Protein AF-A0A165QW83-F1 (afdb_monomer_lite)

Foldseek 3Di:
DDDDDDDPPPPPDPDDVVNVVVVVVCVVVPVDDPVNVVCCVVPHDPVVVVVVVVVVVVVVVVVVVVVVVVVVVVVD

Radius of gyration: 22.78 Å; chains: 1; bounding box: 39×28×80 Å

Sequence (76 aa):
MTEQPDDTSGEKESLKPWQVVSSVFAAGLGVQSSKNRERDFQQGRAGTFIAAGIIFTLLFIAVMIAIVQLVLKGAG

pLDDT: mean 78.63, std 13.49, range [52.38, 97.25]

Secondary structure (DSSP, 8-state):
------------PPPPHHHHHHHHHHHHTT---HHHHHHHHHHS-HHHHHHHHHHHHHHHHHHHHHHHHHHHHH--

Structure (mmCIF, N/CA/C/O backbone):
data_AF-A0A165QW83-F1
#
_entry.id   AF-A0A165QW83-F1
#
loop_
_atom_site.group_PDB
_atom_site.id
_atom_site.type_symbol
_atom_site.label_atom_id
_atom_site.label_alt_id
_atom_site.label_comp_id
_atom_site.label_asym_id
_atom_site.label_entity_id
_atom_site.label_seq_id
_atom_site.pdbx_PDB_ins_code
_atom_site.Cartn_x
_atom_site.Cartn_y
_atom_site.Cartn_z
_atom_site.occupancy
_atom_site.B_iso_or_equiv
_atom_site.auth_seq_id
_atom_site.auth_comp_id
_atom_site.auth_asym_id
_atom_site.auth_atom_id
_atom_site.pdbx_PDB_model_num
ATOM 1 N N . MET A 1 1 ? 0.493 18.868 56.171 1.00 63.00 1 MET A N 1
ATOM 2 C CA . MET A 1 1 ? 1.414 18.072 55.340 1.00 63.00 1 MET A CA 1
ATOM 3 C C . MET A 1 1 ? 0.589 16.978 54.682 1.00 63.00 1 MET A C 1
ATOM 5 O O . MET A 1 1 ? 0.378 15.976 55.340 1.00 63.00 1 MET A O 1
ATOM 9 N N . THR A 1 2 ? 0.064 17.222 53.476 1.00 54.31 2 THR A N 1
ATOM 10 C CA . THR A 1 2 ? -0.305 16.211 52.460 1.00 54.31 2 THR A CA 1
ATOM 11 C C . THR A 1 2 ? -0.793 16.927 51.195 1.00 54.31 2 THR A C 1
ATOM 13 O O . THR A 1 2 ? -1.783 17.649 51.242 1.00 54.31 2 THR A O 1
ATOM 16 N N . GLU A 1 3 ? -0.032 16.697 50.123 1.00 54.94 3 GLU A N 1
ATOM 17 C CA . GLU A 1 3 ? -0.394 16.692 48.697 1.00 54.94 3 GLU A CA 1
ATOM 18 C C . GLU A 1 3 ? -0.840 18.006 48.029 1.00 54.94 3 GLU A C 1
ATOM 20 O O . GLU A 1 3 ? -1.979 18.455 48.111 1.00 54.94 3 GLU A O 1
ATOM 25 N N . GLN A 1 4 ? 0.114 18.580 47.291 1.00 60.22 4 GLN A N 1
ATOM 26 C CA . GLN A 1 4 ? -0.079 19.585 46.250 1.00 60.22 4 GLN A CA 1
ATOM 27 C C . GLN A 1 4 ? -0.316 18.841 44.918 1.00 60.22 4 GLN A C 1
ATOM 29 O O . GLN A 1 4 ? 0.478 17.952 44.605 1.00 60.22 4 GLN A O 1
ATOM 34 N N . PRO A 1 5 ? -1.386 19.138 44.157 1.00 59.50 5 PRO A N 1
ATOM 35 C CA . PRO A 1 5 ? -1.699 18.414 42.931 1.00 59.50 5 PRO A CA 1
ATOM 36 C C . PRO A 1 5 ? -0.792 18.852 41.773 1.00 59.50 5 PRO A C 1
ATOM 38 O O . PRO A 1 5 ? -0.557 20.041 41.572 1.00 59.50 5 PRO A O 1
ATOM 41 N N . ASP A 1 6 ? -0.317 17.838 41.052 1.00 55.22 6 ASP A N 1
ATOM 42 C CA . ASP A 1 6 ? 0.402 17.814 39.775 1.00 55.22 6 ASP A CA 1
ATOM 43 C C . ASP A 1 6 ? 0.187 19.038 38.857 1.00 55.22 6 ASP A C 1
ATOM 45 O O . ASP A 1 6 ? -0.853 19.198 38.214 1.00 55.22 6 ASP A O 1
ATOM 49 N N . ASP A 1 7 ? 1.231 19.862 38.738 1.00 54.38 7 ASP A N 1
ATOM 50 C CA . ASP A 1 7 ? 1.415 20.818 37.646 1.00 54.38 7 ASP A CA 1
ATOM 51 C C . ASP A 1 7 ? 1.799 20.041 36.374 1.00 54.38 7 ASP A C 1
ATOM 53 O O . ASP A 1 7 ? 2.968 19.713 36.142 1.00 54.38 7 ASP A O 1
ATOM 57 N N . THR A 1 8 ? 0.822 19.751 35.509 1.00 54.50 8 THR A N 1
ATOM 58 C CA . THR A 1 8 ? 1.074 19.244 34.151 1.00 54.50 8 THR A CA 1
ATOM 59 C C . THR A 1 8 ? 1.774 20.308 33.303 1.00 54.50 8 THR A C 1
ATOM 61 O O . THR A 1 8 ? 1.158 21.050 32.536 1.00 54.50 8 THR A O 1
ATOM 64 N N . SER A 1 9 ? 3.094 20.358 33.421 1.00 58.66 9 SER A N 1
ATOM 65 C CA . SER A 1 9 ? 4.008 21.058 32.526 1.00 58.66 9 SER A CA 1
ATOM 66 C C . SER A 1 9 ? 4.209 20.218 31.259 1.00 58.66 9 SER A C 1
ATOM 68 O O . SER A 1 9 ? 5.152 19.450 31.110 1.00 58.66 9 SER A O 1
ATOM 70 N N . GLY A 1 10 ? 3.268 20.346 30.322 1.00 52.38 10 GLY A N 1
ATOM 71 C CA . GLY A 1 10 ? 3.401 19.803 28.971 1.00 52.38 10 GLY A CA 1
ATOM 72 C C . GLY A 1 10 ? 4.337 20.659 28.120 1.00 52.38 10 GLY A C 1
ATOM 73 O O . GLY A 1 10 ? 3.878 21.496 27.341 1.00 52.38 10 GLY A O 1
ATOM 74 N N . GLU A 1 11 ? 5.645 20.455 28.257 1.00 56.12 11 GLU A N 1
ATOM 75 C CA . GLU A 1 11 ? 6.639 20.922 27.290 1.00 56.12 11 GLU A CA 1
ATOM 76 C C . GLU A 1 11 ? 6.353 20.225 25.947 1.00 56.12 11 GLU A C 1
ATOM 78 O O . GLU A 1 11 ? 6.328 18.997 25.855 1.00 56.12 11 GLU A O 1
ATOM 83 N N . LYS A 1 12 ? 6.035 20.991 24.898 1.00 60.94 12 LYS A N 1
ATOM 84 C CA . LYS A 1 12 ? 5.731 20.435 23.572 1.00 60.94 12 LYS A CA 1
ATOM 85 C C . LYS A 1 12 ? 7.014 19.865 22.964 1.00 60.94 12 LYS A C 1
ATOM 87 O O . LYS A 1 12 ? 7.749 20.590 22.299 1.00 60.94 12 LYS A O 1
ATOM 92 N N . GLU A 1 13 ? 7.268 18.578 23.193 1.00 68.19 13 GLU A N 1
ATOM 93 C CA . GLU A 1 13 ? 8.371 17.842 22.574 1.00 68.19 13 GLU A CA 1
ATOM 94 C C . GLU A 1 13 ? 8.275 17.996 21.045 1.00 68.19 13 GLU A C 1
ATOM 96 O O . GLU A 1 13 ? 7.258 17.672 20.424 1.00 68.19 13 GLU A O 1
ATOM 101 N N . SER A 1 14 ? 9.314 18.561 20.427 1.00 77.19 14 SER A N 1
ATOM 102 C CA . SER A 1 14 ? 9.375 18.740 18.977 1.00 77.19 14 SER A CA 1
ATOM 103 C C . SER A 1 14 ? 9.233 17.387 18.282 1.00 77.19 14 SER A C 1
ATOM 105 O O . SER A 1 14 ? 9.979 16.456 18.597 1.00 77.19 14 SER A O 1
ATOM 107 N N . LEU A 1 15 ? 8.306 17.290 17.321 1.00 77.38 15 LEU A N 1
ATOM 108 C CA . LEU A 1 15 ? 8.088 16.066 16.553 1.00 77.38 15 LEU A CA 1
ATOM 109 C C . LEU A 1 15 ? 9.400 15.614 15.917 1.00 77.38 15 LEU A C 1
ATOM 111 O O . LEU A 1 15 ? 10.006 16.322 15.110 1.00 77.38 15 LEU A O 1
ATOM 115 N N . LYS A 1 16 ? 9.835 14.412 16.285 1.00 90.12 16 LYS A N 1
ATOM 116 C CA . LYS A 1 16 ? 11.058 13.829 15.742 1.00 90.12 16 LYS A CA 1
ATOM 117 C C . LYS A 1 16 ? 10.812 13.530 14.257 1.00 90.12 16 LYS A C 1
ATOM 119 O O . LYS A 1 16 ? 9.740 13.023 13.924 1.00 90.12 16 LYS A O 1
ATOM 124 N N . PRO A 1 17 ? 11.784 13.745 13.354 1.00 88.44 17 PRO A N 1
ATOM 125 C CA . PRO A 1 17 ? 11.635 13.448 11.922 1.00 88.44 17 PRO A CA 1
ATOM 126 C C . PRO A 1 17 ? 11.150 12.016 11.650 1.00 88.44 17 PRO A C 1
ATOM 128 O O . PRO A 1 17 ? 10.412 11.752 10.706 1.00 88.44 17 PRO A O 1
ATOM 131 N N . TRP A 1 18 ? 11.496 11.090 12.542 1.00 80.19 18 TRP A N 1
ATOM 132 C CA . TRP A 1 18 ? 11.024 9.714 12.504 1.00 80.19 18 TRP A CA 1
ATOM 133 C C . TRP A 1 18 ? 9.504 9.556 12.717 1.00 80.19 18 TRP A C 1
ATOM 135 O O . TRP A 1 18 ? 8.892 8.710 12.073 1.00 80.19 18 TRP A O 1
ATOM 145 N N . GLN A 1 19 ? 8.861 10.389 13.548 1.00 83.31 19 GLN A N 1
ATOM 146 C CA . GLN A 1 19 ? 7.395 10.411 13.708 1.00 83.31 19 GLN A CA 1
ATOM 147 C C . GLN A 1 19 ? 6.692 10.942 12.460 1.00 83.31 19 GLN A C 1
ATOM 149 O O . GLN A 1 19 ? 5.569 10.559 12.146 1.00 83.31 19 GLN A O 1
ATOM 154 N N . VAL A 1 20 ? 7.373 11.822 11.731 1.00 83.00 20 VAL A N 1
ATOM 155 C CA . VAL A 1 20 ? 6.881 12.342 10.460 1.00 83.00 20 VAL A CA 1
ATOM 156 C C . VAL A 1 20 ? 6.891 11.227 9.415 1.00 83.00 20 VAL A C 1
ATOM 158 O O . VAL A 1 20 ? 5.886 11.005 8.752 1.00 83.00 20 VAL A O 1
ATOM 161 N N . VAL A 1 21 ? 7.968 10.446 9.330 1.00 82.62 21 VAL A N 1
ATOM 162 C CA . VAL A 1 21 ? 8.054 9.300 8.407 1.00 82.62 21 VAL A CA 1
ATOM 163 C C . VAL A 1 21 ? 7.081 8.180 8.785 1.00 82.62 21 VAL A C 1
ATOM 165 O O . VAL A 1 21 ? 6.422 7.617 7.912 1.00 82.62 21 VAL A O 1
ATOM 168 N N . SER A 1 22 ? 6.942 7.866 10.075 1.00 72.19 22 SER A N 1
ATOM 169 C CA . SER A 1 22 ? 6.000 6.836 10.526 1.00 72.19 22 SER A CA 1
ATOM 170 C C . SER A 1 22 ? 4.544 7.242 10.285 1.00 72.19 22 SER A C 1
ATOM 172 O O . SER A 1 22 ? 3.738 6.411 9.870 1.00 72.19 22 SER A O 1
ATOM 174 N N . SER A 1 23 ? 4.222 8.526 10.448 1.00 72.75 23 SER A N 1
ATOM 175 C CA . SER A 1 23 ? 2.939 9.107 10.052 1.00 72.75 23 SER A CA 1
ATOM 176 C C . SER A 1 23 ? 2.696 8.961 8.546 1.00 72.75 23 SER A C 1
ATOM 178 O O . SER A 1 23 ? 1.626 8.524 8.132 1.00 72.75 23 SER A O 1
ATOM 180 N N . VAL A 1 24 ? 3.714 9.213 7.718 1.00 79.25 24 VAL A N 1
ATOM 181 C CA . VAL A 1 24 ? 3.636 9.071 6.253 1.00 79.25 24 VAL A CA 1
ATOM 182 C C . VAL A 1 24 ? 3.393 7.619 5.826 1.00 79.25 24 VAL A C 1
ATOM 184 O O . VAL A 1 24 ? 2.609 7.360 4.915 1.00 79.25 24 VAL A O 1
ATOM 187 N N . PHE A 1 25 ? 4.005 6.653 6.507 1.00 65.75 25 PHE A N 1
ATOM 188 C CA . PHE A 1 25 ? 3.834 5.232 6.196 1.00 65.75 25 PHE A CA 1
ATOM 189 C C . PHE A 1 25 ? 2.518 4.645 6.706 1.00 65.75 25 PHE A C 1
ATOM 191 O O . PHE A 1 25 ? 1.859 3.895 5.988 1.00 65.75 25 PHE A O 1
ATOM 198 N N . ALA A 1 26 ? 2.096 4.998 7.919 1.00 72.25 26 ALA A N 1
ATOM 199 C CA . ALA A 1 26 ? 0.804 4.573 8.446 1.00 72.25 26 ALA A CA 1
ATOM 200 C C . ALA A 1 26 ? -0.344 5.177 7.611 1.00 72.25 26 ALA A C 1
ATOM 202 O O . ALA A 1 26 ? -1.338 4.506 7.325 1.00 72.25 26 ALA A O 1
ATOM 203 N N . ALA A 1 27 ? -0.146 6.400 7.112 1.00 61.31 27 ALA A N 1
ATOM 204 C CA . ALA A 1 27 ? -1.004 7.016 6.109 1.00 61.31 27 ALA A CA 1
ATOM 205 C C . ALA A 1 27 ? -0.999 6.275 4.756 1.00 61.31 27 ALA A C 1
ATOM 207 O O . ALA A 1 27 ? -2.043 6.199 4.115 1.00 61.31 27 ALA A O 1
ATOM 208 N N . GLY A 1 28 ? 0.123 5.687 4.327 1.00 69.31 28 GLY A N 1
ATOM 209 C CA . GLY A 1 28 ? 0.202 4.904 3.084 1.00 69.31 28 GLY A CA 1
ATOM 210 C C . GLY A 1 28 ? -0.424 3.505 3.165 1.00 69.31 28 GLY A C 1
ATOM 211 O O . GLY A 1 28 ? -0.883 2.976 2.156 1.00 69.31 28 GLY A O 1
ATOM 212 N N . LEU A 1 29 ? -0.469 2.912 4.360 1.00 66.12 29 LEU A N 1
ATOM 213 C CA . LEU A 1 29 ? -0.900 1.526 4.588 1.00 66.12 29 LEU A CA 1
ATOM 214 C C . LEU A 1 29 ? -2.325 1.382 5.142 1.00 66.12 29 LEU A C 1
ATOM 216 O O . LEU A 1 29 ? -2.744 0.279 5.483 1.00 66.12 29 LEU A O 1
ATOM 220 N N . GLY A 1 30 ? -3.094 2.466 5.226 1.00 68.69 30 GLY A N 1
ATOM 221 C CA . GLY A 1 30 ? -4.491 2.381 5.647 1.00 68.69 30 GLY A CA 1
ATOM 222 C C . GLY A 1 30 ? -4.672 2.287 7.160 1.00 68.69 30 GLY A C 1
ATOM 223 O O . GLY A 1 30 ? -5.562 1.572 7.623 1.00 68.69 30 GLY A O 1
ATOM 224 N N . VAL A 1 31 ? -3.874 3.033 7.940 1.00 68.81 31 VAL A N 1
ATOM 225 C CA . VAL A 1 31 ? -4.152 3.262 9.365 1.00 68.81 31 VAL A CA 1
ATOM 226 C C . VAL A 1 31 ? -5.470 4.036 9.505 1.00 68.81 31 VAL A C 1
ATOM 228 O O . VAL A 1 31 ? -5.537 5.262 9.569 1.00 68.81 31 VAL A O 1
ATOM 231 N N . GLN A 1 32 ? -6.585 3.315 9.479 1.00 68.94 32 GLN A N 1
ATOM 232 C CA . GLN A 1 32 ? -7.874 3.925 9.746 1.00 68.94 32 GLN A CA 1
ATOM 233 C C . GLN A 1 32 ? -7.986 4.180 11.247 1.00 68.94 32 GLN A C 1
ATOM 235 O O . GLN A 1 32 ? -7.859 3.269 12.067 1.00 68.94 32 GLN A O 1
ATOM 240 N N . SER A 1 33 ? -8.249 5.441 11.594 1.00 76.44 33 SER A N 1
ATOM 241 C CA . SER A 1 33 ? -8.621 5.843 12.950 1.00 76.44 33 SER A CA 1
ATOM 242 C C . SER A 1 33 ? -9.728 4.931 13.488 1.00 76.44 33 SER A C 1
ATOM 244 O O . SER A 1 33 ? -10.640 4.548 12.749 1.00 76.44 33 SER A O 1
ATOM 246 N N . SER A 1 34 ? -9.690 4.627 14.786 1.00 75.94 34 SER A N 1
ATOM 247 C CA . SER A 1 34 ? -10.716 3.828 15.468 1.00 75.94 34 SER A CA 1
ATOM 248 C C . SER A 1 34 ? -12.132 4.348 15.213 1.00 75.94 34 SER A C 1
ATOM 250 O O . SER A 1 34 ? -13.050 3.552 15.070 1.00 75.94 34 SER A O 1
ATOM 252 N N . LYS A 1 35 ? -12.303 5.666 15.059 1.00 77.12 35 LYS A N 1
ATOM 253 C CA . LYS A 1 35 ? -13.580 6.300 14.707 1.00 77.12 35 LYS A CA 1
ATOM 254 C C . LYS A 1 35 ? -14.066 5.939 13.300 1.00 77.12 35 LYS A C 1
ATOM 256 O O . LYS A 1 35 ? -15.259 5.720 13.107 1.00 77.12 35 LYS A O 1
ATOM 261 N N . ASN A 1 36 ? -13.159 5.889 12.322 1.00 76.50 36 ASN A N 1
ATOM 262 C CA . ASN A 1 36 ? -13.493 5.454 10.965 1.00 76.50 36 ASN A CA 1
ATOM 263 C C . ASN A 1 36 ? -13.897 3.989 10.977 1.00 76.50 36 ASN A C 1
ATOM 265 O O . ASN A 1 36 ? -14.936 3.653 10.429 1.00 76.50 36 ASN A O 1
ATOM 269 N N . ARG A 1 37 ? -13.130 3.163 11.690 1.00 77.69 37 ARG A N 1
ATOM 270 C CA . ARG A 1 37 ? -13.453 1.758 11.901 1.00 77.69 37 ARG A CA 1
ATOM 271 C C . ARG A 1 37 ? -14.852 1.616 12.510 1.00 77.69 37 ARG A C 1
ATOM 273 O O . ARG A 1 37 ? -15.719 1.011 11.905 1.00 77.69 37 ARG A O 1
ATOM 280 N N . GLU A 1 38 ? -15.119 2.251 13.644 1.00 80.06 38 GLU A N 1
ATOM 281 C CA . GLU A 1 38 ? -16.409 2.142 14.336 1.00 80.06 38 GLU A CA 1
ATOM 282 C C . GLU A 1 38 ? -17.598 2.499 13.430 1.00 80.06 38 GLU A C 1
ATOM 284 O O . GLU A 1 38 ? -18.559 1.747 13.335 1.00 80.06 38 GLU A O 1
ATOM 289 N N . ARG A 1 39 ? -17.514 3.604 12.683 1.00 76.50 39 ARG A N 1
ATOM 290 C CA . ARG A 1 39 ? -18.562 4.005 11.734 1.00 76.50 39 ARG A CA 1
ATOM 291 C C . ARG A 1 39 ? -18.726 3.000 10.595 1.00 76.50 39 ARG A C 1
ATOM 293 O O . ARG A 1 39 ? -19.847 2.641 10.243 1.00 76.50 39 ARG A O 1
ATOM 300 N N . ASP A 1 40 ? -17.611 2.572 10.020 1.00 80.44 40 ASP A N 1
ATOM 301 C CA . ASP A 1 40 ? -17.570 1.676 8.871 1.00 80.44 40 ASP A CA 1
ATOM 302 C C . ASP A 1 40 ? -18.114 0.280 9.250 1.00 80.44 40 ASP A C 1
ATOM 304 O O . ASP A 1 40 ? -18.811 -0.348 8.455 1.00 80.44 40 ASP A O 1
ATOM 308 N N . PHE A 1 41 ? -17.902 -0.155 10.497 1.00 72.56 41 PHE A N 1
ATOM 309 C CA . PHE A 1 41 ? -18.412 -1.415 11.044 1.00 72.56 41 PHE A CA 1
ATOM 310 C C . PHE A 1 41 ? -19.836 -1.328 11.622 1.00 72.56 41 PHE A C 1
ATOM 312 O O . PHE A 1 41 ? -20.544 -2.332 11.599 1.00 72.56 41 PHE A O 1
ATOM 319 N N . GLN A 1 42 ? -20.286 -0.167 12.109 1.00 77.69 42 GLN A N 1
ATOM 320 C CA . GLN A 1 42 ? -21.657 0.002 12.614 1.00 77.69 42 GLN A CA 1
ATOM 321 C C . GLN A 1 42 ? -22.681 0.331 11.518 1.00 77.69 42 GLN A C 1
ATOM 323 O O . GLN A 1 42 ? -23.842 -0.052 11.632 1.00 77.69 42 GLN A O 1
ATOM 328 N N . GLN A 1 43 ? -22.283 1.060 10.472 1.00 67.88 43 GLN A N 1
ATOM 329 C CA . GLN A 1 43 ? -23.198 1.549 9.429 1.00 67.88 43 GLN A CA 1
ATOM 330 C C . GLN A 1 43 ? -22.979 0.870 8.072 1.00 67.88 43 GLN A C 1
ATOM 332 O O . GLN A 1 43 ? -23.860 0.903 7.211 1.00 67.88 43 GLN A O 1
ATOM 337 N N . GLY A 1 44 ? -21.808 0.269 7.854 1.00 69.62 44 GLY A N 1
ATOM 338 C CA . GLY A 1 44 ? -21.439 -0.355 6.590 1.00 69.62 44 GLY A CA 1
ATOM 339 C C . GLY A 1 44 ? -21.654 -1.869 6.569 1.00 69.62 44 GLY A C 1
ATOM 340 O O . GLY A 1 44 ? -21.571 -2.560 7.581 1.00 69.62 44 GLY A O 1
ATOM 341 N N . ARG A 1 45 ? -21.898 -2.417 5.372 1.00 79.69 45 ARG A N 1
ATOM 342 C CA . ARG A 1 45 ? -21.894 -3.869 5.132 1.00 79.69 45 ARG A CA 1
ATOM 343 C C . ARG A 1 45 ? -20.480 -4.301 4.752 1.00 79.69 45 ARG A C 1
ATOM 345 O O . ARG A 1 45 ? -19.899 -3.732 3.830 1.00 79.69 45 ARG A O 1
ATOM 352 N N . ALA A 1 46 ? -19.969 -5.360 5.381 1.00 80.38 46 ALA A N 1
ATOM 353 C CA . ALA A 1 46 ? -18.625 -5.892 5.121 1.00 80.38 46 ALA A CA 1
ATOM 354 C C . ALA A 1 46 ? -18.334 -6.138 3.624 1.00 80.38 46 ALA A C 1
ATOM 356 O O . ALA A 1 46 ? -17.232 -5.872 3.150 1.00 80.38 46 ALA A O 1
ATOM 357 N N . GLY A 1 47 ? -19.342 -6.565 2.852 1.00 84.44 47 GLY A 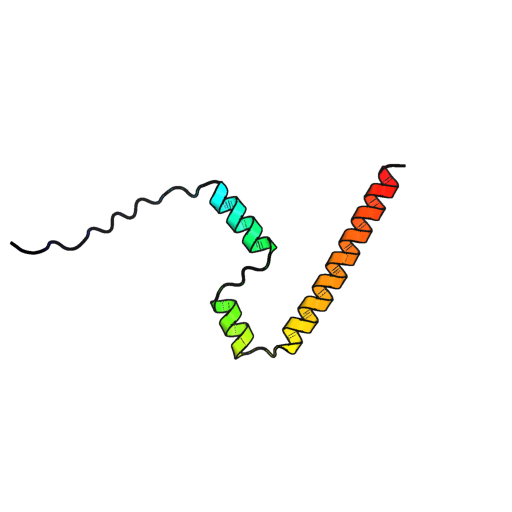N 1
ATOM 358 C CA . GLY A 1 47 ? -19.208 -6.795 1.409 1.00 84.44 47 GLY A CA 1
ATOM 359 C C . GLY A 1 47 ? -18.798 -5.554 0.606 1.00 84.44 47 GLY A C 1
ATOM 360 O O . GLY A 1 47 ? -18.044 -5.679 -0.355 1.00 84.44 47 GLY A O 1
ATOM 361 N N . THR A 1 48 ? -19.218 -4.356 1.021 1.00 83.94 48 THR A N 1
ATOM 362 C CA . THR A 1 48 ? -18.853 -3.102 0.344 1.00 83.94 48 THR A CA 1
ATOM 363 C C . THR A 1 48 ? -17.359 -2.804 0.494 1.00 83.94 48 THR A C 1
ATOM 365 O O . THR A 1 48 ? -16.718 -2.399 -0.473 1.00 83.94 48 THR A O 1
ATOM 368 N N . PHE A 1 49 ? -16.776 -3.071 1.666 1.00 84.12 49 PHE A N 1
ATOM 369 C CA . PHE A 1 49 ? -15.340 -2.888 1.908 1.00 84.12 49 PHE A CA 1
ATOM 370 C C . PHE A 1 49 ? -14.489 -3.921 1.168 1.00 84.12 49 PHE A C 1
ATOM 372 O O . PHE A 1 49 ? -13.431 -3.581 0.649 1.00 84.12 49 PHE A O 1
ATOM 379 N N . ILE A 1 50 ? -14.971 -5.162 1.059 1.00 85.62 50 ILE A N 1
ATOM 380 C CA . ILE A 1 50 ? -14.291 -6.217 0.294 1.00 85.62 50 ILE A CA 1
ATOM 381 C C . ILE A 1 50 ? -14.264 -5.864 -1.195 1.00 85.62 50 ILE A C 1
ATOM 383 O O . ILE A 1 50 ? -13.207 -5.912 -1.820 1.00 85.62 50 ILE A O 1
ATOM 387 N N . ALA A 1 51 ? -15.404 -5.460 -1.761 1.00 91.56 51 ALA A N 1
ATOM 388 C CA . ALA A 1 51 ? -15.471 -5.036 -3.155 1.00 91.56 51 ALA A CA 1
ATOM 389 C C . ALA A 1 51 ? -14.568 -3.820 -3.420 1.00 91.56 51 ALA A C 1
ATOM 391 O O . ALA A 1 51 ? -13.805 -3.821 -4.385 1.00 91.56 51 ALA A O 1
ATOM 392 N N . ALA A 1 52 ? -14.600 -2.819 -2.534 1.00 88.38 52 ALA A N 1
ATOM 393 C CA . ALA A 1 52 ? -13.723 -1.653 -2.617 1.00 88.38 52 ALA A CA 1
ATOM 394 C C . ALA A 1 52 ? -12.235 -2.041 -2.567 1.00 88.38 52 ALA A C 1
ATOM 396 O O . ALA A 1 52 ? -11.448 -1.542 -3.370 1.00 88.38 52 ALA A O 1
ATOM 397 N N . GLY A 1 53 ? -11.858 -2.970 -1.682 1.00 86.19 53 GLY A N 1
ATOM 398 C CA . GLY A 1 53 ? -10.495 -3.491 -1.583 1.00 86.19 53 GLY A CA 1
ATOM 399 C C . GLY A 1 53 ? -10.036 -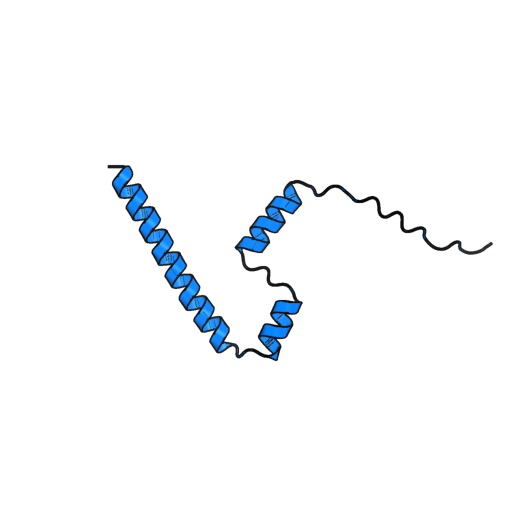4.192 -2.862 1.00 86.19 53 GLY A C 1
ATOM 400 O O . GLY A 1 53 ? -8.958 -3.896 -3.366 1.00 86.19 53 GLY A O 1
ATOM 401 N N . ILE A 1 54 ? -10.875 -5.052 -3.445 1.00 94.50 54 ILE A N 1
ATOM 402 C CA . ILE A 1 54 ? -10.556 -5.762 -4.694 1.00 94.50 54 ILE A CA 1
ATOM 403 C C . ILE A 1 54 ? -10.348 -4.777 -5.847 1.00 94.50 54 ILE A C 1
ATOM 405 O O . ILE A 1 54 ? -9.358 -4.875 -6.573 1.00 94.50 54 ILE A O 1
ATOM 409 N N . ILE A 1 55 ? -11.255 -3.810 -6.003 1.00 94.38 55 ILE A N 1
ATOM 410 C CA . ILE A 1 55 ? -11.149 -2.784 -7.046 1.00 94.38 55 ILE A CA 1
ATOM 411 C C . ILE A 1 55 ? -9.849 -1.991 -6.874 1.00 94.38 55 ILE A C 1
ATOM 413 O O . ILE A 1 55 ? -9.108 -1.817 -7.841 1.00 94.38 55 ILE A O 1
ATOM 417 N N . PHE A 1 56 ? -9.538 -1.563 -5.647 1.00 90.69 56 PHE A N 1
ATOM 418 C CA . PHE A 1 56 ? -8.303 -0.846 -5.337 1.00 90.69 56 PHE A CA 1
ATOM 419 C C . PHE A 1 56 ? -7.053 -1.662 -5.697 1.00 90.69 56 PHE A C 1
ATOM 421 O O . PHE A 1 56 ? -6.143 -1.144 -6.343 1.00 90.69 56 PHE A O 1
ATOM 428 N N .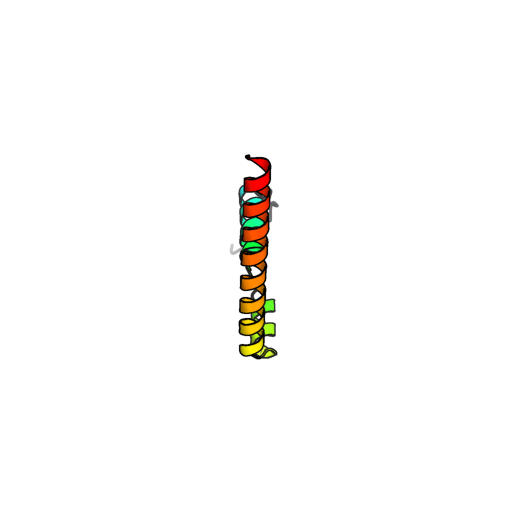 THR A 1 57 ? -7.020 -2.949 -5.344 1.00 91.81 57 THR A N 1
ATOM 429 C CA . THR A 1 57 ? -5.882 -3.828 -5.642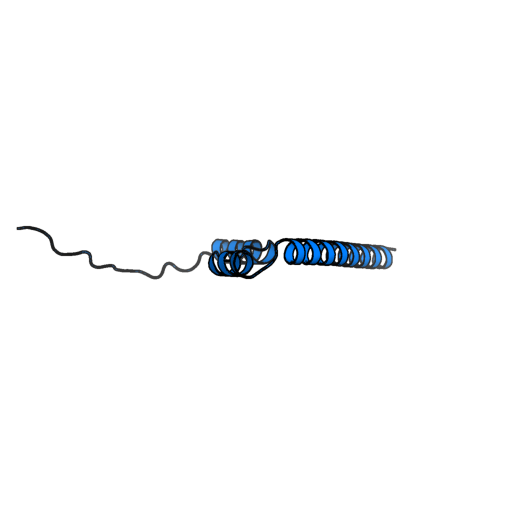 1.00 91.81 57 THR A CA 1
ATOM 430 C C . THR A 1 57 ? -5.670 -4.015 -7.141 1.00 91.81 57 THR A C 1
ATOM 432 O O . THR A 1 57 ? -4.537 -3.931 -7.613 1.00 91.81 57 THR A O 1
ATOM 435 N N . LEU A 1 58 ? -6.735 -4.233 -7.913 1.00 97.12 58 LEU A N 1
ATOM 436 C CA . LEU A 1 58 ? -6.621 -4.378 -9.367 1.00 97.12 58 LEU A CA 1
ATOM 437 C C . LEU A 1 58 ? -6.081 -3.101 -10.019 1.00 97.12 58 LEU A C 1
ATOM 439 O O . LEU A 1 58 ? -5.217 -3.158 -10.895 1.00 97.12 58 LEU A O 1
ATOM 443 N N . LEU A 1 59 ? -6.554 -1.949 -9.549 1.00 94.75 59 LEU A N 1
ATOM 444 C CA . LEU A 1 59 ? -6.117 -0.644 -10.027 1.00 94.75 59 LEU A CA 1
ATOM 445 C C . LEU A 1 59 ? -4.635 -0.401 -9.691 1.00 94.75 59 LEU A C 1
ATOM 447 O O . LEU A 1 59 ? -3.874 0.026 -10.558 1.00 94.75 59 LEU A O 1
ATOM 451 N N . PHE A 1 60 ? -4.194 -0.765 -8.483 1.00 92.75 60 PHE A N 1
ATOM 452 C CA . PHE A 1 60 ? -2.785 -0.709 -8.081 1.00 92.75 60 PHE A CA 1
ATOM 453 C C . PHE A 1 60 ? -1.882 -1.571 -8.980 1.00 92.75 60 PHE A C 1
ATOM 455 O O . PHE A 1 60 ? -0.829 -1.115 -9.428 1.00 92.75 60 PHE A O 1
ATOM 462 N N . ILE A 1 61 ? -2.313 -2.791 -9.310 1.00 95.88 61 ILE A N 1
ATOM 463 C CA . ILE A 1 61 ? -1.573 -3.687 -10.210 1.00 95.88 61 ILE A CA 1
ATOM 464 C C . ILE A 1 61 ? -1.449 -3.076 -11.610 1.00 95.88 61 ILE A C 1
ATOM 466 O O . ILE A 1 61 ? -0.360 -3.072 -12.182 1.00 95.88 61 ILE A O 1
ATOM 470 N N . ALA A 1 62 ? -2.535 -2.524 -12.154 1.00 97.25 62 ALA A N 1
ATOM 471 C CA . ALA A 1 62 ? -2.514 -1.888 -13.469 1.00 97.25 62 ALA A CA 1
ATOM 472 C C . ALA A 1 62 ? -1.528 -0.708 -13.520 1.00 97.25 62 ALA A C 1
ATOM 474 O O . ALA A 1 62 ? -0.751 -0.591 -14.469 1.00 97.25 62 ALA A O 1
ATOM 475 N N . VAL A 1 63 ? -1.511 0.124 -12.472 1.00 96.50 63 VAL A N 1
ATOM 476 C CA . VAL A 1 63 ? -0.546 1.224 -12.326 1.00 96.50 63 VAL A CA 1
ATOM 477 C C . VAL A 1 63 ? 0.886 0.694 -12.321 1.00 96.50 63 VAL A C 1
ATOM 479 O O . VAL A 1 63 ? 1.735 1.211 -13.045 1.00 96.50 63 VAL A O 1
ATOM 482 N N . MET A 1 64 ? 1.161 -0.364 -11.559 1.00 96.38 64 MET A N 1
ATOM 483 C CA . MET A 1 64 ? 2.498 -0.949 -11.488 1.00 96.38 64 MET A CA 1
ATOM 484 C C . MET A 1 64 ? 2.954 -1.498 -12.846 1.00 96.38 64 MET A C 1
ATOM 486 O O . MET A 1 64 ? 4.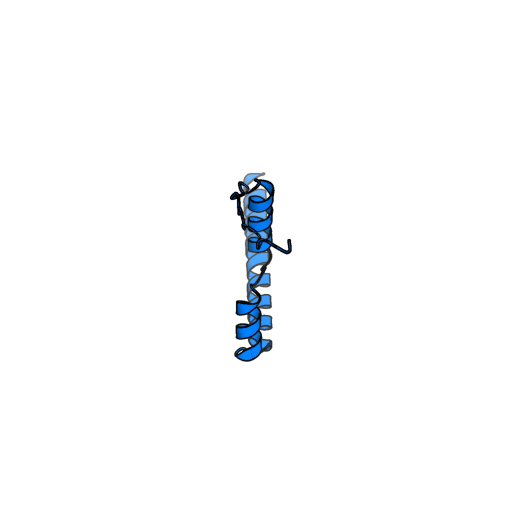087 -1.257 -13.259 1.00 96.38 64 MET A O 1
ATOM 490 N N . ILE A 1 65 ? 2.060 -2.162 -13.585 1.00 97.19 65 ILE A N 1
ATOM 491 C CA . ILE A 1 65 ? 2.337 -2.638 -14.947 1.00 97.19 65 ILE A CA 1
ATOM 492 C C . ILE A 1 65 ? 2.666 -1.464 -15.874 1.00 97.19 65 ILE A C 1
ATOM 494 O O . ILE A 1 65 ? 3.654 -1.525 -16.605 1.00 97.19 65 ILE A O 1
ATOM 498 N N . ALA A 1 66 ? 1.874 -0.391 -15.837 1.00 95.75 66 ALA A N 1
ATOM 499 C CA 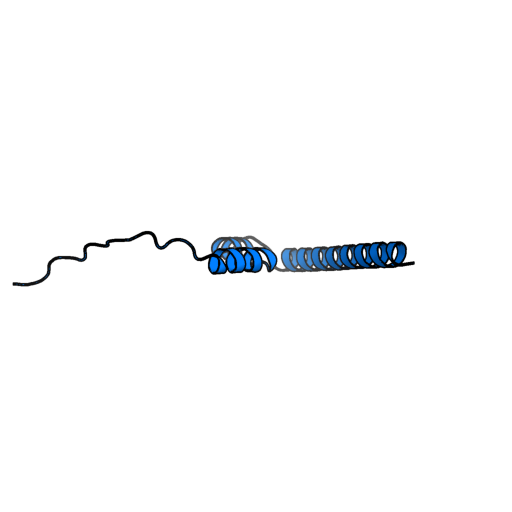. ALA A 1 66 ? 2.111 0.792 -16.660 1.00 95.75 66 ALA A CA 1
ATOM 500 C C . ALA A 1 66 ? 3.480 1.429 -16.368 1.00 95.75 66 ALA A C 1
ATOM 502 O O . ALA A 1 66 ? 4.206 1.770 -17.302 1.00 95.75 66 ALA A O 1
ATOM 503 N N . ILE A 1 67 ? 3.865 1.526 -15.088 1.00 97.25 67 ILE A N 1
ATOM 504 C CA . ILE A 1 67 ? 5.187 2.019 -14.674 1.00 97.25 67 ILE A CA 1
ATOM 505 C C . ILE A 1 67 ? 6.294 1.127 -15.240 1.00 97.25 67 ILE A C 1
ATOM 507 O O . ILE A 1 67 ? 7.237 1.631 -15.843 1.00 97.25 67 ILE A O 1
ATOM 511 N N . VAL A 1 68 ? 6.175 -0.195 -15.101 1.00 96.44 68 VAL A N 1
ATOM 512 C CA . VAL A 1 68 ? 7.181 -1.137 -15.614 1.00 96.44 68 VAL A CA 1
ATOM 513 C C . VAL A 1 68 ? 7.326 -1.011 -17.127 1.00 96.44 68 VAL A C 1
ATOM 515 O O . VAL A 1 68 ? 8.441 -0.934 -17.637 1.00 96.44 68 VAL A O 1
ATOM 518 N N . GLN A 1 69 ? 6.213 -0.932 -17.855 1.00 95.75 69 GLN A N 1
ATOM 519 C CA . GLN A 1 69 ? 6.250 -0.757 -19.305 1.00 95.75 69 GLN A CA 1
ATOM 520 C C . GLN A 1 69 ? 6.901 0.565 -19.714 1.00 95.75 69 GLN A C 1
ATOM 522 O O . GLN A 1 69 ? 7.653 0.598 -20.687 1.00 95.75 69 GLN A O 1
ATOM 527 N N . LEU A 1 70 ? 6.625 1.647 -18.986 1.00 94.62 70 LEU A N 1
ATOM 528 C CA . LEU A 1 70 ? 7.243 2.946 -19.224 1.00 94.62 70 LEU A CA 1
ATOM 529 C C . LEU A 1 70 ? 8.763 2.883 -19.028 1.00 94.62 70 LEU A C 1
ATOM 531 O O . LEU A 1 70 ? 9.507 3.357 -19.884 1.00 94.62 70 LEU A O 1
ATOM 535 N N . VAL A 1 71 ? 9.219 2.250 -17.945 1.00 96.25 71 VAL A N 1
ATOM 536 C CA . VAL A 1 71 ? 10.648 2.073 -17.654 1.00 96.25 71 VAL A CA 1
ATOM 537 C C . VAL A 1 71 ? 11.324 1.217 -18.724 1.00 96.25 71 VAL A C 1
ATOM 539 O O . VAL A 1 71 ? 12.371 1.604 -19.231 1.00 96.25 71 VAL A O 1
ATOM 542 N N . LEU A 1 72 ? 10.714 0.099 -19.128 1.00 95.00 72 LEU A N 1
ATOM 543 C CA . LEU A 1 72 ? 11.274 -0.783 -20.157 1.00 95.00 72 LEU A CA 1
ATOM 544 C C . LEU A 1 72 ? 11.399 -0.098 -21.522 1.00 95.00 72 LEU A C 1
ATOM 546 O O . LEU A 1 72 ? 12.382 -0.317 -22.219 1.00 95.00 72 LEU A O 1
ATOM 550 N N . LYS A 1 73 ? 10.439 0.755 -21.897 1.00 90.00 73 LYS A N 1
ATOM 551 C CA . LYS A 1 73 ? 10.520 1.540 -23.140 1.00 90.00 73 LYS A CA 1
ATOM 552 C C . LYS A 1 73 ? 11.609 2.611 -23.104 1.00 90.00 73 LYS A C 1
ATOM 554 O O . LYS A 1 73 ? 12.136 2.948 -24.154 1.00 90.00 73 LYS A O 1
ATOM 559 N N . GLY A 1 74 ? 11.906 3.168 -21.930 1.00 84.75 74 GLY A N 1
ATOM 560 C CA . GLY A 1 74 ? 12.954 4.179 -21.757 1.00 84.75 74 GLY A CA 1
ATOM 561 C C . GLY A 1 74 ? 14.357 3.607 -21.540 1.00 84.75 74 GLY A C 1
ATOM 562 O O . GLY A 1 74 ? 15.321 4.365 -21.567 1.00 84.75 74 GLY A O 1
ATOM 563 N N . ALA A 1 75 ? 14.472 2.301 -21.294 1.00 78.38 75 ALA A N 1
ATOM 564 C CA . ALA A 1 75 ? 15.735 1.608 -21.042 1.00 78.38 75 ALA A CA 1
ATOM 565 C C . ALA A 1 75 ? 16.290 0.861 -22.273 1.00 78.38 75 ALA A C 1
ATOM 567 O O . ALA A 1 75 ? 17.325 0.203 -22.157 1.00 78.38 75 ALA A O 1
ATOM 568 N N . GLY A 1 76 ? 15.586 0.929 -23.409 1.00 59.47 76 GLY A N 1
ATOM 569 C CA . GLY A 1 76 ? 16.003 0.382 -24.703 1.00 59.47 76 GLY A CA 1
ATOM 570 C C . GLY A 1 76 ? 16.650 1.419 -25.606 1.00 59.47 76 GLY A C 1
ATOM 571 O O . GLY A 1 76 ? 16.323 2.618 -25.457 1.00 59.47 76 GLY A O 1
#